Protein AF-A0A485KV55-F1 (afdb_monomer_lite)

Radius of gyration: 35.57 Å; chains: 1; bounding box: 91×61×103 Å

Sequence (139 aa):
MTKHVSFAATTTLLEFEIGHNPTTVPHVGPGVGLRGRRAFKVSVVPTEASALRRTKRALYMDPVRRVVLLRREGFSMQEITQFCLDADRVKLERRDTVLDYVIEKRQLAARAKLTTTDTSNAIMTRPPSPTGTPVLQLA

Structure (mmCIF, N/CA/C/O backbone):
data_AF-A0A485KV55-F1
#
_entry.id   AF-A0A485KV55-F1
#
loop_
_atom_site.group_PDB
_atom_site.id
_atom_site.type_symbol
_atom_site.label_atom_id
_atom_site.label_alt_id
_atom_site.label_comp_id
_atom_site.label_asym_id
_atom_site.label_entity_id
_atom_site.label_seq_id
_atom_site.pdbx_PDB_ins_code
_atom_site.Cartn_x
_atom_site.Cartn_y
_atom_site.Cartn_z
_atom_site.occupancy
_atom_site.B_iso_or_equiv
_atom_site.auth_seq_id
_atom_site.auth_comp_id
_atom_site.auth_asym_id
_atom_site.auth_atom_id
_atom_site.pdbx_PDB_model_num
ATOM 1 N N . MET A 1 1 ? 14.021 -45.769 36.792 1.00 37.91 1 MET A N 1
ATOM 2 C CA . MET A 1 1 ? 12.714 -45.105 36.602 1.00 37.91 1 MET A CA 1
ATOM 3 C C . MET A 1 1 ? 12.991 -43.732 36.006 1.00 37.91 1 MET A C 1
ATOM 5 O O . MET A 1 1 ? 13.598 -42.910 36.679 1.00 37.91 1 MET A O 1
ATOM 9 N N . THR A 1 2 ? 12.683 -43.520 34.730 1.00 35.38 2 THR A N 1
ATOM 10 C CA . THR A 1 2 ? 13.128 -42.330 33.986 1.00 35.38 2 THR A CA 1
ATOM 11 C C . THR A 1 2 ? 11.956 -41.369 33.827 1.00 35.38 2 THR A C 1
ATOM 13 O O . THR A 1 2 ? 10.953 -41.709 33.204 1.00 35.38 2 THR A O 1
ATOM 16 N N . LYS A 1 3 ? 12.056 -40.180 34.430 1.00 38.00 3 LYS A N 1
ATOM 17 C CA . LYS A 1 3 ? 11.079 -39.101 34.246 1.00 38.00 3 LYS A CA 1
ATOM 18 C C . LYS A 1 3 ? 11.447 -38.312 32.995 1.00 38.00 3 LYS A C 1
ATOM 20 O O . LYS A 1 3 ? 12.515 -37.710 32.943 1.00 38.00 3 LYS A O 1
ATOM 25 N N . HIS A 1 4 ? 10.544 -38.289 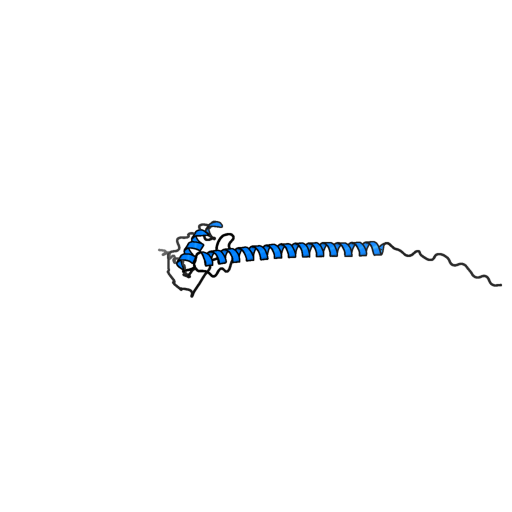32.022 1.00 35.03 4 HIS A N 1
ATOM 26 C CA . HIS A 1 4 ? 10.622 -37.368 30.896 1.00 35.03 4 HIS A CA 1
ATOM 27 C C . HIS A 1 4 ? 9.861 -36.089 31.242 1.00 35.03 4 HIS A C 1
ATOM 29 O O . HIS A 1 4 ? 8.690 -36.136 31.613 1.00 35.03 4 HIS A O 1
ATOM 35 N N . VAL A 1 5 ? 10.545 -34.951 31.136 1.00 37.34 5 VAL A N 1
ATOM 36 C CA . VAL A 1 5 ? 9.959 -33.615 31.261 1.00 37.34 5 VAL A CA 1
ATOM 37 C C . VAL A 1 5 ? 10.046 -32.963 29.888 1.00 37.34 5 VAL A C 1
ATOM 39 O O . VAL A 1 5 ? 11.140 -32.763 29.367 1.00 37.34 5 VAL A O 1
ATOM 42 N N . SER A 1 6 ? 8.898 -32.656 29.292 1.00 48.38 6 SER A N 1
ATOM 43 C CA . SER A 1 6 ? 8.809 -31.839 28.081 1.00 48.38 6 SER A CA 1
ATOM 44 C C . SER A 1 6 ? 8.361 -30.431 28.460 1.00 48.38 6 SER A C 1
ATOM 46 O O . SER A 1 6 ? 7.300 -30.264 29.063 1.00 48.38 6 SER A O 1
ATOM 48 N N . PHE A 1 7 ? 9.144 -29.419 28.096 1.00 53.00 7 PHE A N 1
ATOM 49 C CA . PHE A 1 7 ? 8.767 -28.018 28.266 1.00 53.00 7 PHE A CA 1
ATOM 50 C C . PHE A 1 7 ? 7.891 -27.583 27.083 1.00 53.00 7 PHE A C 1
ATOM 52 O O . PHE A 1 7 ? 8.281 -27.755 25.928 1.00 53.00 7 PHE A O 1
ATOM 59 N N . ALA A 1 8 ? 6.695 -27.054 27.358 1.00 58.62 8 ALA A N 1
ATOM 60 C CA . ALA A 1 8 ? 5.805 -26.526 26.327 1.00 58.62 8 ALA A CA 1
ATOM 61 C C . ALA A 1 8 ? 6.460 -25.326 25.617 1.00 58.62 8 ALA A C 1
ATOM 63 O O . ALA A 1 8 ? 7.031 -24.453 26.267 1.00 58.62 8 ALA A O 1
ATOM 64 N N . ALA A 1 9 ? 6.374 -25.278 24.285 1.00 62.47 9 ALA A N 1
ATOM 65 C CA . ALA A 1 9 ? 6.896 -24.164 23.500 1.00 62.47 9 ALA A CA 1
ATOM 66 C C . ALA A 1 9 ? 6.099 -22.882 23.796 1.00 62.47 9 ALA A C 1
ATOM 68 O O . ALA A 1 9 ? 4.884 -22.837 23.593 1.00 62.47 9 ALA A O 1
ATOM 69 N N . THR A 1 10 ? 6.787 -21.852 24.287 1.00 62.62 10 THR A N 1
ATOM 70 C CA . THR A 1 10 ? 6.223 -20.530 24.582 1.00 62.62 10 THR A CA 1
ATOM 71 C C . THR A 1 10 ? 5.999 -19.754 23.285 1.00 62.62 10 THR A C 1
ATOM 73 O O . THR A 1 10 ? 6.957 -19.443 22.580 1.00 62.62 10 THR A O 1
ATOM 76 N N . THR A 1 11 ? 4.751 -19.390 22.985 1.00 63.28 11 THR A N 1
ATOM 77 C CA . THR A 1 11 ? 4.433 -18.450 21.897 1.00 63.28 11 THR A CA 1
ATOM 78 C C . THR A 1 11 ? 4.179 -17.060 22.479 1.00 63.28 11 THR A C 1
ATOM 80 O O . THR A 1 11 ? 3.295 -16.898 23.310 1.00 63.28 11 THR A O 1
ATOM 83 N N . THR A 1 12 ? 4.924 -16.045 22.039 1.00 61.47 12 THR A N 1
ATOM 84 C CA . THR A 1 12 ? 4.666 -14.640 22.396 1.00 61.47 12 THR A CA 1
ATOM 85 C C . THR A 1 12 ? 3.698 -14.030 21.386 1.00 61.47 12 THR A C 1
ATOM 87 O O . THR A 1 12 ? 4.021 -13.948 20.201 1.00 61.47 12 THR A O 1
ATOM 90 N N . LEU A 1 13 ? 2.524 -13.584 21.841 1.00 62.97 13 LEU A N 1
ATOM 91 C CA . LEU A 1 13 ? 1.587 -12.829 21.007 1.00 62.97 13 LEU A CA 1
ATOM 92 C C . LEU A 1 13 ? 1.894 -11.327 21.079 1.00 62.97 13 LEU A C 1
ATOM 94 O O . LEU A 1 13 ? 2.285 -10.794 22.114 1.00 62.97 13 LEU A O 1
ATOM 98 N N . LEU A 1 14 ? 1.750 -10.646 19.947 1.00 65.88 14 LEU A N 1
ATOM 99 C CA . LEU A 1 14 ? 1.876 -9.197 19.835 1.00 65.88 14 LEU A CA 1
ATOM 100 C C . LEU A 1 14 ? 0.592 -8.683 19.190 1.00 65.88 14 LEU A C 1
ATOM 102 O O . LEU A 1 14 ? 0.257 -9.098 18.079 1.00 65.88 14 LEU A O 1
ATOM 106 N N . GLU A 1 15 ? -0.124 -7.806 19.889 1.00 73.31 15 GLU A N 1
ATOM 107 C CA . GLU A 1 15 ? -1.370 -7.217 19.408 1.00 73.31 15 GLU A CA 1
ATOM 108 C C . GLU A 1 15 ? -1.085 -5.813 18.853 1.00 73.31 15 GLU A C 1
ATOM 110 O O . GLU A 1 15 ? -0.386 -4.994 19.459 1.00 73.31 15 GLU A O 1
ATOM 115 N N . PHE A 1 16 ? -1.608 -5.539 17.661 1.00 78.31 16 PHE A N 1
ATOM 116 C CA . PHE A 1 16 ? -1.441 -4.262 16.976 1.00 78.31 16 PHE A CA 1
ATOM 117 C C . PHE A 1 16 ? -2.791 -3.773 16.471 1.00 78.31 16 PHE A C 1
ATOM 119 O O . PHE A 1 16 ? -3.605 -4.568 15.993 1.00 78.31 16 PHE A O 1
ATOM 126 N N . GLU A 1 17 ? -3.000 -2.462 16.527 1.00 80.81 17 GLU A N 1
ATOM 127 C CA . GLU A 1 17 ? -4.137 -1.830 15.869 1.00 80.81 17 GLU A CA 1
ATOM 128 C C . GLU A 1 17 ? -3.892 -1.788 14.356 1.00 80.81 17 GLU A C 1
ATOM 130 O O . GLU A 1 17 ? -2.767 -1.583 13.885 1.00 80.81 17 GLU A O 1
ATOM 135 N N . ILE A 1 18 ? -4.952 -2.018 13.582 1.00 84.12 18 ILE A N 1
ATOM 136 C CA . ILE A 1 18 ? -4.904 -2.027 12.119 1.00 84.12 18 ILE A CA 1
ATOM 137 C C . ILE A 1 18 ? -5.742 -0.859 11.613 1.00 84.12 18 ILE A C 1
ATOM 139 O O . ILE A 1 18 ? -6.942 -0.815 11.868 1.00 84.12 18 ILE A O 1
ATOM 143 N N . GLY A 1 19 ? -5.120 0.021 10.832 1.00 86.69 19 GLY A N 1
ATOM 144 C CA . GLY A 1 19 ? -5.752 1.220 10.286 1.00 86.69 19 GLY A CA 1
ATOM 145 C C . GLY A 1 19 ? -5.154 1.647 8.946 1.00 86.69 19 GLY A C 1
ATOM 146 O O . GLY A 1 19 ? -4.479 0.867 8.262 1.00 86.69 19 GLY A O 1
ATOM 147 N N . HIS A 1 20 ? -5.392 2.900 8.552 1.00 88.19 20 HIS A N 1
ATOM 148 C CA . HIS A 1 20 ? -4.788 3.464 7.343 1.00 88.19 20 HIS A CA 1
ATOM 149 C C . HIS A 1 20 ? -3.323 3.866 7.586 1.00 88.19 20 HIS A C 1
ATOM 151 O O . HIS A 1 20 ? -3.036 4.963 8.053 1.00 88.19 20 HIS A O 1
ATOM 157 N N . ASN A 1 21 ? -2.399 2.946 7.300 1.00 86.81 21 ASN A N 1
ATOM 158 C CA . ASN A 1 21 ? -0.952 3.191 7.264 1.00 86.81 21 ASN A CA 1
ATOM 159 C C . ASN A 1 21 ? -0.234 2.111 6.422 1.00 86.81 21 ASN A C 1
ATOM 161 O O . ASN A 1 21 ? 0.528 1.295 6.954 1.00 86.81 21 ASN A O 1
ATOM 165 N N . PRO A 1 22 ? -0.563 1.982 5.125 1.00 85.50 22 PRO A N 1
ATOM 166 C CA . PRO A 1 22 ? -0.024 0.907 4.305 1.00 85.50 22 PRO A CA 1
ATOM 167 C C . PRO A 1 22 ? 1.459 1.120 3.981 1.00 85.50 22 PRO A C 1
ATOM 169 O O . PRO A 1 22 ? 1.846 2.125 3.400 1.00 85.50 22 PRO A O 1
ATOM 172 N N . THR A 1 23 ? 2.286 0.113 4.258 1.00 83.69 23 THR A N 1
ATOM 173 C CA . THR A 1 23 ? 3.691 0.050 3.804 1.00 83.69 23 THR A CA 1
ATOM 174 C C . THR A 1 23 ? 3.844 -0.647 2.451 1.00 83.69 23 THR A C 1
ATOM 176 O O . THR A 1 23 ? 4.935 -0.729 1.892 1.00 83.69 23 THR A O 1
ATOM 179 N N . THR A 1 24 ? 2.746 -1.177 1.911 1.00 83.56 24 THR A N 1
ATOM 180 C CA . THR A 1 24 ? 2.707 -1.875 0.626 1.00 83.56 24 THR A CA 1
ATOM 181 C C . THR A 1 24 ? 1.491 -1.433 -0.173 1.00 83.56 24 THR A C 1
ATOM 183 O O . THR A 1 24 ? 0.456 -1.077 0.388 1.00 83.56 24 THR A O 1
ATOM 186 N N . VAL A 1 25 ? 1.617 -1.464 -1.499 1.00 88.44 25 VAL A N 1
ATOM 187 C CA . VAL A 1 25 ? 0.534 -1.096 -2.416 1.00 88.44 25 VAL A CA 1
ATOM 188 C C . VAL A 1 25 ? -0.258 -2.362 -2.751 1.00 88.44 25 VAL A C 1
ATOM 190 O O . VAL A 1 25 ? 0.289 -3.250 -3.413 1.00 88.44 25 VAL A O 1
ATOM 193 N N . PRO A 1 26 ? -1.515 -2.502 -2.289 1.00 89.31 26 PRO A N 1
ATOM 194 C CA . PRO A 1 26 ? -2.313 -3.687 -2.571 1.00 89.31 26 PRO A CA 1
ATOM 195 C C . PRO A 1 26 ? -2.726 -3.732 -4.044 1.00 89.31 26 PRO A C 1
ATOM 197 O O . PRO A 1 26 ? -2.933 -2.703 -4.681 1.00 89.31 26 PRO A O 1
ATOM 200 N N . HIS A 1 27 ? -2.926 -4.937 -4.583 1.00 85.94 27 HIS A N 1
ATOM 201 C CA . HIS A 1 27 ? -3.388 -5.101 -5.965 1.00 85.94 27 HIS A CA 1
ATOM 202 C C . HIS A 1 27 ? -4.798 -4.524 -6.196 1.00 85.94 27 HIS A C 1
ATOM 204 O O . HIS A 1 27 ? -5.053 -3.956 -7.252 1.00 85.94 27 HIS A O 1
ATOM 210 N N . VAL A 1 28 ? -5.702 -4.636 -5.216 1.00 88.12 28 VAL A N 1
ATOM 211 C CA . VAL A 1 28 ? -7.099 -4.161 -5.294 1.00 88.12 28 VAL A CA 1
ATOM 212 C C . VAL A 1 28 ? -7.480 -3.453 -3.998 1.00 88.12 28 VAL A C 1
ATOM 214 O O . VAL A 1 28 ? -7.105 -3.933 -2.931 1.00 88.12 28 VAL A O 1
ATOM 217 N N . GLY A 1 29 ? -8.282 -2.390 -4.067 1.00 90.12 29 GLY A N 1
ATOM 218 C CA . GLY A 1 29 ? -8.876 -1.735 -2.897 1.00 90.12 29 GLY A CA 1
ATOM 219 C C . GLY A 1 29 ? -7.872 -0.975 -2.020 1.00 90.12 29 GLY A C 1
ATOM 220 O O . GLY A 1 29 ? -6.698 -0.861 -2.377 1.00 90.12 29 GLY A O 1
ATOM 221 N N . PRO A 1 30 ? -8.310 -0.469 -0.855 1.00 94.06 30 PRO A N 1
ATOM 222 C CA . PRO A 1 30 ? -7.504 0.449 -0.063 1.00 94.06 30 PRO A CA 1
ATOM 223 C C . PRO A 1 30 ? -6.372 -0.285 0.652 1.00 94.06 30 PRO A C 1
ATOM 225 O O . PRO A 1 30 ? -6.511 -1.449 1.044 1.00 94.06 30 PRO A O 1
ATOM 228 N N . GLY A 1 31 ? -5.250 0.402 0.849 1.00 91.69 31 GLY A N 1
ATOM 229 C CA . GLY A 1 31 ? -4.159 -0.074 1.691 1.00 91.69 31 GLY A CA 1
ATOM 230 C C . GLY A 1 31 ? -4.490 0.072 3.176 1.00 91.69 31 GLY A C 1
ATOM 231 O O . GLY A 1 31 ? -5.028 1.092 3.608 1.00 91.69 31 GLY A O 1
ATOM 232 N N . VAL A 1 32 ? -4.134 -0.942 3.963 1.00 90.69 32 VAL A N 1
ATOM 233 C CA . VAL A 1 32 ? -4.172 -0.886 5.431 1.00 90.69 32 VAL A CA 1
ATOM 234 C C . VAL A 1 32 ? -2.856 -1.406 5.986 1.00 90.69 32 VAL A C 1
ATOM 236 O O . VAL A 1 32 ? -2.155 -2.176 5.325 1.00 90.69 32 VAL A O 1
ATOM 239 N N . GLY A 1 33 ? -2.534 -0.999 7.202 1.00 88.62 33 GLY A N 1
ATOM 240 C CA . GLY A 1 33 ? -1.324 -1.413 7.889 1.00 88.62 33 GLY A CA 1
ATOM 241 C C . GLY A 1 33 ? -1.451 -1.218 9.389 1.00 88.62 33 GLY A C 1
ATOM 242 O O . GLY A 1 33 ? -2.548 -1.034 9.913 1.00 88.62 33 GLY A O 1
ATOM 243 N N . LEU A 1 34 ? -0.318 -1.298 10.077 1.00 87.06 34 LEU A N 1
ATOM 244 C CA . LEU A 1 34 ? -0.277 -1.151 11.526 1.00 87.06 34 LEU A CA 1
ATOM 245 C C . LEU A 1 34 ? -0.369 0.329 11.901 1.00 87.06 34 LEU A C 1
ATOM 247 O O . LEU A 1 34 ? 0.318 1.170 11.314 1.00 87.06 34 LEU A O 1
ATOM 251 N N . ARG A 1 35 ? -1.203 0.638 12.890 1.00 81.00 35 ARG A N 1
ATOM 252 C CA . ARG A 1 35 ? -1.413 1.984 13.425 1.00 81.00 35 ARG A CA 1
ATOM 253 C C . ARG A 1 35 ? -1.217 1.966 14.944 1.00 81.00 35 ARG A C 1
ATOM 255 O O . ARG A 1 35 ? -1.310 0.919 15.575 1.00 81.00 35 ARG A O 1
ATOM 262 N N . GLY A 1 36 ? -0.913 3.127 15.518 1.00 72.62 36 GLY A N 1
ATOM 263 C CA . GLY A 1 36 ? -0.874 3.310 16.969 1.00 72.62 36 GLY A CA 1
ATOM 264 C C . GLY A 1 36 ? 0.378 2.753 17.655 1.00 72.62 36 GLY A C 1
ATOM 265 O O . GLY A 1 36 ? 1.374 2.391 17.021 1.00 72.62 36 GLY A O 1
ATOM 266 N N . ARG A 1 37 ? 0.348 2.740 18.993 1.00 67.31 37 ARG A N 1
ATOM 267 C CA . ARG A 1 37 ? 1.395 2.114 19.813 1.00 67.31 37 ARG A CA 1
ATOM 268 C C . ARG A 1 37 ? 1.153 0.609 19.882 1.00 67.31 37 ARG A C 1
ATOM 270 O O . ARG A 1 37 ? 0.022 0.164 20.019 1.00 67.31 37 ARG A O 1
ATOM 277 N N . ARG A 1 38 ? 2.237 -0.172 19.864 1.00 59.88 38 ARG A N 1
ATOM 278 C CA . ARG A 1 38 ? 2.185 -1.620 20.120 1.00 59.88 38 ARG A CA 1
ATOM 279 C C . ARG A 1 38 ? 1.481 -1.901 21.455 1.00 59.88 38 ARG A C 1
ATOM 281 O O . ARG A 1 38 ? 1.913 -1.376 22.484 1.00 59.88 38 ARG A O 1
ATOM 288 N N . ALA A 1 39 ? 0.457 -2.749 21.446 1.00 58.31 39 ALA A N 1
ATOM 289 C CA . ALA A 1 39 ? -0.105 -3.319 22.661 1.00 58.31 39 ALA A CA 1
ATOM 290 C C . ALA A 1 39 ? 0.646 -4.628 22.933 1.00 58.31 39 ALA A C 1
ATOM 292 O O . ALA A 1 39 ? 0.462 -5.649 22.270 1.00 58.31 39 ALA A O 1
ATOM 293 N N . PHE A 1 40 ? 1.595 -4.580 23.866 1.00 55.72 40 PHE A N 1
ATOM 294 C CA . PHE A 1 40 ? 2.367 -5.763 24.227 1.00 55.72 40 PHE A CA 1
ATOM 295 C C . PHE A 1 40 ? 1.536 -6.630 25.171 1.00 55.72 40 PHE A C 1
ATOM 297 O O . PHE A 1 40 ? 1.331 -6.263 26.327 1.00 55.72 40 PHE A O 1
ATOM 304 N N . LYS A 1 41 ? 1.063 -7.777 24.681 1.00 55.53 41 LYS A N 1
ATOM 305 C CA . LYS A 1 41 ? 0.320 -8.745 25.485 1.00 55.53 41 LYS A CA 1
ATOM 306 C C . LYS A 1 41 ? 0.909 -10.138 25.313 1.00 55.53 41 LYS A C 1
ATOM 308 O O . LYS A 1 41 ? 0.608 -10.847 24.361 1.00 55.53 41 LYS A O 1
ATOM 313 N N . VAL A 1 42 ? 1.743 -10.540 26.265 1.00 57.09 42 VAL A N 1
ATOM 314 C CA . VAL A 1 42 ? 2.303 -11.895 26.305 1.00 57.09 42 VAL A CA 1
ATOM 315 C C . VAL A 1 42 ? 1.240 -12.841 26.847 1.00 57.09 42 VAL A C 1
ATOM 317 O O . VAL A 1 42 ? 0.823 -12.703 27.994 1.00 57.09 42 VAL A O 1
ATOM 320 N N . SER A 1 43 ? 0.818 -13.819 26.049 1.00 55.47 43 SER A N 1
ATOM 321 C CA . SER A 1 43 ? 0.040 -14.958 26.542 1.00 55.47 43 SER A CA 1
ATOM 322 C C . SER A 1 43 ? 0.787 -16.247 26.246 1.00 55.47 43 SER A C 1
ATOM 324 O O . SER A 1 43 ? 1.131 -16.495 25.095 1.00 55.47 43 SER A O 1
ATOM 326 N N . VAL A 1 44 ? 0.996 -17.083 27.258 1.00 57.38 44 VAL A N 1
ATOM 327 C CA . VAL A 1 44 ? 1.584 -18.413 27.081 1.00 57.38 44 VAL A CA 1
ATOM 328 C C . VAL A 1 44 ? 0.465 -19.367 26.672 1.00 57.38 44 VAL A C 1
ATOM 330 O O . VAL A 1 44 ? -0.420 -19.655 27.472 1.00 57.38 44 VAL A O 1
ATOM 333 N N . VAL A 1 45 ? 0.481 -19.835 25.424 1.00 57.38 45 VAL A N 1
ATOM 334 C CA . VAL A 1 45 ? -0.477 -20.832 24.921 1.00 57.38 45 VAL A CA 1
ATOM 335 C C . VAL A 1 45 ? 0.300 -22.081 24.502 1.00 57.38 45 VAL A C 1
ATOM 337 O O . VAL A 1 45 ? 1.347 -21.932 23.863 1.00 57.38 45 VAL A O 1
ATOM 340 N N . PRO A 1 46 ? -0.165 -23.300 24.843 1.00 55.97 46 PRO A N 1
ATOM 341 C CA . PRO A 1 46 ? 0.423 -24.531 24.332 1.00 55.97 46 PRO A CA 1
ATOM 342 C C . PRO A 1 46 ? 0.440 -24.493 22.805 1.00 55.97 46 PRO A C 1
ATOM 344 O O . PRO A 1 46 ? -0.593 -24.290 22.165 1.00 55.97 46 PRO A O 1
ATOM 347 N N . THR A 1 47 ? 1.625 -24.643 22.220 1.00 54.81 47 THR A N 1
ATOM 348 C CA . THR A 1 47 ? 1.793 -24.593 20.768 1.00 54.81 47 THR A CA 1
ATOM 349 C C . THR A 1 47 ? 1.276 -25.899 20.165 1.00 54.81 47 THR A C 1
ATOM 351 O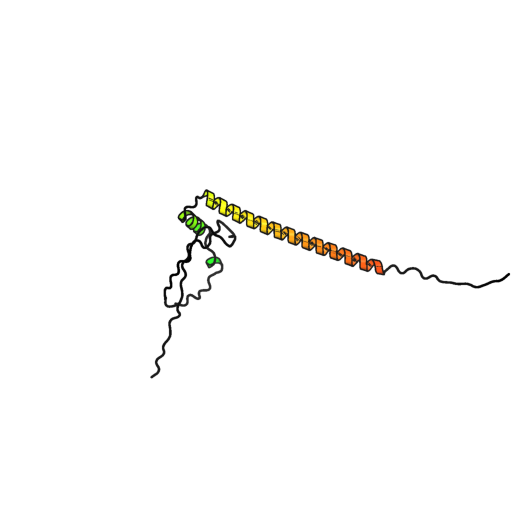 O . THR A 1 47 ? 2.045 -26.823 19.919 1.00 54.81 47 THR A O 1
ATOM 354 N N . GLU A 1 48 ? -0.031 -26.003 19.928 1.00 57.12 48 GLU A N 1
ATOM 355 C CA . GLU A 1 48 ? -0.539 -26.980 18.967 1.00 57.12 48 GLU A CA 1
ATOM 356 C C . GLU A 1 48 ? -0.023 -26.540 17.600 1.00 57.12 48 GLU A C 1
ATOM 358 O O . GLU A 1 48 ? -0.369 -25.469 17.097 1.00 57.12 48 GLU A O 1
ATOM 363 N N . ALA A 1 49 ? 0.916 -27.314 17.061 1.00 51.19 49 ALA A N 1
ATOM 364 C CA . ALA A 1 49 ? 1.668 -27.009 15.860 1.00 51.19 49 ALA A CA 1
ATOM 365 C C . ALA A 1 49 ? 0.747 -26.862 14.639 1.00 51.19 49 ALA A C 1
ATOM 367 O O . ALA A 1 49 ? 0.629 -27.757 13.808 1.00 51.19 49 ALA A O 1
ATOM 368 N N . SER A 1 50 ? 0.136 -25.691 14.461 1.00 53.19 50 SER A N 1
ATOM 369 C CA . SER A 1 50 ? -0.496 -25.317 13.202 1.00 53.19 50 SER A CA 1
ATOM 370 C C . SER A 1 50 ? 0.585 -24.830 12.238 1.00 53.19 50 SER A C 1
ATOM 372 O O . SER A 1 50 ? 0.616 -23.684 11.794 1.00 53.19 50 SER A O 1
ATOM 374 N N . ALA A 1 51 ? 1.492 -25.745 11.890 1.00 51.44 51 ALA A N 1
ATOM 375 C CA . ALA A 1 51 ? 2.379 -25.646 10.737 1.00 51.44 51 ALA A CA 1
ATOM 376 C C . ALA A 1 51 ? 1.608 -25.920 9.429 1.00 51.44 51 ALA A C 1
ATOM 378 O O . ALA A 1 51 ? 2.159 -26.438 8.458 1.00 51.44 51 ALA A O 1
ATOM 379 N N . LEU A 1 52 ? 0.314 -25.586 9.383 1.00 56.91 52 LEU A N 1
ATOM 380 C CA . LEU A 1 52 ? -0.435 -25.574 8.140 1.00 56.91 52 LEU A CA 1
ATOM 381 C C . LEU A 1 52 ? 0.194 -24.495 7.266 1.00 56.91 52 LEU A C 1
ATOM 383 O O . LEU A 1 52 ? 0.066 -23.302 7.547 1.00 56.91 52 LEU A O 1
ATOM 387 N N . ARG A 1 53 ? 0.911 -24.931 6.221 1.00 55.00 53 ARG A N 1
ATOM 388 C CA . ARG A 1 53 ? 1.399 -24.080 5.132 1.00 55.00 53 ARG A CA 1
ATOM 389 C C . ARG A 1 53 ? 0.2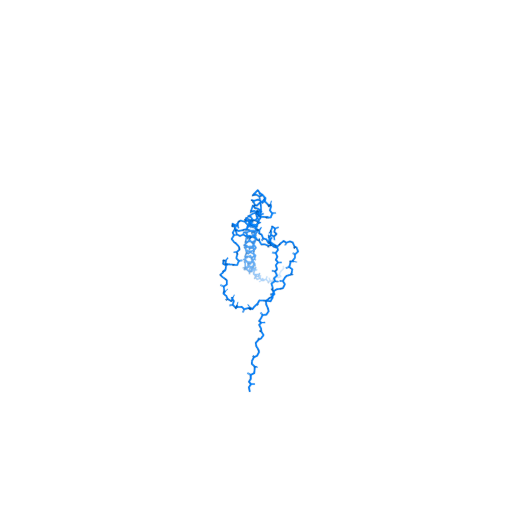48 -23.180 4.695 1.00 55.00 53 ARG A C 1
ATOM 391 O O . ARG A 1 53 ? -0.644 -23.605 3.962 1.00 55.00 53 ARG A O 1
ATOM 398 N N . ARG A 1 54 ? 0.256 -21.933 5.169 1.00 62.34 54 ARG A N 1
ATOM 399 C CA . ARG A 1 54 ? -0.736 -20.942 4.769 1.00 62.34 54 ARG A CA 1
ATOM 400 C C . ARG A 1 54 ? -0.575 -20.754 3.272 1.00 62.34 54 ARG A C 1
ATOM 402 O O . ARG A 1 54 ? 0.517 -20.465 2.784 1.00 62.34 54 ARG A O 1
ATOM 409 N N . THR A 1 55 ? -1.654 -20.976 2.532 1.00 67.25 55 THR A N 1
ATOM 410 C CA . THR A 1 55 ? -1.650 -20.734 1.092 1.00 67.25 55 THR A CA 1
ATOM 411 C C . THR A 1 55 ? -1.303 -19.267 0.843 1.00 67.25 55 THR A C 1
ATOM 413 O O . THR A 1 55 ? -1.614 -18.401 1.661 1.00 67.25 55 THR A O 1
ATOM 416 N N . LYS A 1 56 ? -0.673 -18.954 -0.296 1.00 67.06 56 LYS A N 1
ATOM 417 C CA . LYS A 1 56 ? -0.268 -17.577 -0.635 1.00 67.06 56 LYS A CA 1
ATOM 418 C C . LYS A 1 56 ? -1.425 -16.574 -0.489 1.00 67.06 56 LYS A C 1
ATOM 420 O O . LYS A 1 56 ? -1.198 -15.440 -0.099 1.00 67.06 56 LYS A O 1
ATOM 425 N N . ARG A 1 57 ? -2.667 -17.011 -0.738 1.00 64.81 57 ARG A N 1
ATOM 426 C CA . ARG A 1 57 ? -3.894 -16.226 -0.523 1.00 64.81 57 ARG A CA 1
ATOM 427 C C . ARG A 1 57 ? -4.193 -15.926 0.946 1.00 64.81 57 ARG A C 1
ATOM 429 O O . ARG A 1 57 ? -4.594 -14.810 1.236 1.00 64.81 57 ARG A O 1
ATOM 436 N N . ALA A 1 58 ? -3.962 -16.867 1.859 1.00 64.81 58 ALA A N 1
ATOM 437 C CA . ALA A 1 58 ? -4.181 -16.670 3.294 1.00 64.81 58 ALA A CA 1
ATOM 438 C C . ALA A 1 58 ? -3.203 -15.658 3.927 1.00 64.81 58 ALA A C 1
ATOM 440 O O . ALA A 1 58 ? -3.435 -15.207 5.045 1.00 64.81 58 ALA A O 1
ATOM 441 N N . LEU A 1 59 ? -2.124 -15.293 3.222 1.00 69.31 59 LEU A N 1
ATOM 442 C CA . LEU A 1 59 ? -1.200 -14.231 3.634 1.00 69.31 59 LEU A CA 1
ATOM 443 C C . LEU A 1 59 ? -1.738 -12.823 3.341 1.00 69.31 59 LEU A C 1
ATOM 445 O O . LEU A 1 59 ? -1.238 -11.856 3.911 1.00 69.31 59 LEU A O 1
ATOM 449 N N . TYR A 1 60 ? -2.742 -12.692 2.468 1.00 79.31 60 TYR A N 1
ATOM 450 C CA . TYR A 1 60 ? -3.322 -11.404 2.105 1.00 79.31 60 TYR A CA 1
ATOM 451 C C . TYR A 1 60 ? -4.705 -11.243 2.717 1.00 79.31 60 TYR A C 1
ATOM 453 O O . TYR A 1 60 ? -5.542 -12.142 2.692 1.00 79.31 60 TYR A O 1
ATOM 461 N N . MET A 1 61 ? -4.965 -10.050 3.236 1.00 86.00 61 MET A N 1
ATOM 462 C CA . MET A 1 61 ? -6.300 -9.689 3.680 1.00 86.00 61 MET A CA 1
ATOM 463 C C . MET A 1 61 ? -7.227 -9.487 2.476 1.00 86.00 61 MET A C 1
ATOM 465 O O . MET A 1 61 ? -6.800 -9.031 1.414 1.00 86.00 61 MET A O 1
ATOM 469 N N . ASP A 1 62 ? -8.506 -9.798 2.650 1.00 89.44 62 ASP A N 1
ATOM 470 C CA . ASP A 1 62 ? -9.527 -9.552 1.637 1.00 89.44 62 ASP A CA 1
ATOM 471 C C . ASP A 1 62 ? -9.791 -8.035 1.451 1.00 89.44 62 ASP A C 1
ATOM 473 O O . ASP A 1 62 ? -9.788 -7.299 2.446 1.00 89.44 62 ASP A O 1
ATOM 477 N N . PRO A 1 63 ? -9.996 -7.524 0.217 1.00 91.75 63 PRO A N 1
ATOM 478 C CA . PRO A 1 63 ? -10.266 -6.104 -0.020 1.00 91.75 63 PRO A CA 1
ATOM 479 C C . PRO A 1 63 ? -11.498 -5.564 0.710 1.00 91.75 63 PRO A C 1
ATOM 481 O O . PRO A 1 63 ? -11.429 -4.470 1.270 1.00 91.75 63 PRO A O 1
ATOM 484 N N . VAL A 1 64 ? -12.595 -6.325 0.770 1.00 93.75 64 VAL A N 1
ATOM 485 C CA . VAL A 1 64 ? -13.822 -5.899 1.464 1.00 93.75 64 VAL A CA 1
ATOM 486 C C . VAL A 1 64 ? -13.550 -5.786 2.957 1.00 93.75 64 VAL A C 1
ATOM 488 O O . VAL A 1 64 ? -13.935 -4.807 3.597 1.00 93.75 64 VAL A O 1
ATOM 491 N N . ARG A 1 65 ? -12.791 -6.737 3.512 1.00 92.75 65 ARG A N 1
ATOM 492 C CA . ARG A 1 65 ? -12.376 -6.689 4.919 1.00 92.75 65 ARG A CA 1
ATOM 493 C C . ARG A 1 65 ? -11.566 -5.431 5.245 1.00 92.75 65 ARG A C 1
ATOM 495 O O . ARG A 1 65 ? -11.761 -4.861 6.316 1.00 92.75 65 ARG A O 1
ATOM 502 N N . ARG A 1 66 ? -10.708 -4.963 4.332 1.00 93.44 66 ARG A N 1
ATOM 503 C CA . ARG A 1 66 ? -9.970 -3.698 4.505 1.00 93.44 66 ARG A CA 1
ATOM 504 C C . ARG A 1 66 ? -10.891 -2.482 4.529 1.00 93.44 66 ARG A C 1
ATOM 506 O O . ARG A 1 66 ? -10.727 -1.632 5.396 1.00 93.44 66 ARG A O 1
ATOM 513 N N . VAL A 1 67 ? -11.881 -2.423 3.635 1.00 95.12 67 VAL A N 1
ATOM 514 C CA . VAL A 1 67 ? -12.886 -1.344 3.625 1.00 95.12 67 VAL A CA 1
ATOM 515 C C . VAL A 1 67 ? -13.652 -1.313 4.947 1.00 95.12 67 VAL A C 1
ATOM 517 O O . VAL A 1 67 ? -13.778 -0.255 5.556 1.00 95.12 67 VAL A O 1
ATOM 520 N N . VAL A 1 68 ? -14.106 -2.470 5.438 1.00 94.94 68 VAL A N 1
ATOM 521 C CA . VAL A 1 68 ? -14.830 -2.566 6.717 1.00 94.94 68 VAL A CA 1
ATOM 522 C C . VAL A 1 68 ? -13.975 -2.080 7.891 1.00 94.94 68 VAL A C 1
ATOM 524 O O . VAL A 1 68 ? -14.489 -1.367 8.750 1.00 94.94 68 VAL A O 1
ATOM 527 N N . LEU A 1 69 ? -12.684 -2.427 7.935 1.00 92.38 69 LEU A N 1
ATOM 528 C CA . LEU A 1 69 ? -11.771 -1.941 8.978 1.00 92.38 69 LEU A CA 1
ATOM 529 C C . LEU A 1 69 ? -11.649 -0.415 8.957 1.00 92.38 69 LEU A C 1
ATOM 531 O O . LEU A 1 69 ? -11.810 0.223 9.990 1.00 92.38 69 LEU A O 1
ATOM 535 N N . LEU A 1 70 ? -11.453 0.174 7.777 1.00 93.62 70 LEU A N 1
ATOM 536 C CA . LEU A 1 70 ? -11.345 1.626 7.635 1.00 93.62 70 LEU A CA 1
ATOM 537 C C . LEU A 1 70 ? -12.649 2.344 8.000 1.00 93.62 70 LEU A C 1
ATOM 539 O O . LEU A 1 70 ? -12.623 3.376 8.663 1.00 93.62 70 LEU A O 1
ATOM 543 N N . ARG A 1 71 ? -13.805 1.768 7.652 1.00 95.69 71 ARG A N 1
ATOM 544 C CA . ARG A 1 71 ? -15.107 2.300 8.079 1.00 95.69 71 ARG A CA 1
ATOM 545 C C . ARG A 1 71 ? -15.268 2.282 9.596 1.00 95.69 71 ARG A C 1
ATOM 547 O O . ARG A 1 71 ? -15.817 3.228 10.149 1.00 95.69 71 ARG A O 1
ATOM 554 N N . ARG A 1 72 ? -14.782 1.234 10.269 1.00 91.94 72 ARG A N 1
ATOM 555 C CA . ARG A 1 72 ? -14.798 1.138 11.739 1.00 91.94 72 ARG A CA 1
ATOM 556 C C . ARG A 1 72 ? -13.866 2.145 12.408 1.00 91.94 72 ARG A C 1
ATOM 558 O O . ARG A 1 72 ? -14.182 2.598 13.497 1.00 91.94 72 ARG A O 1
ATOM 565 N N . GLU A 1 73 ? -12.772 2.521 11.751 1.00 89.19 73 GLU A N 1
ATOM 566 C CA . GLU A 1 73 ? -11.892 3.606 12.209 1.00 89.19 73 GLU A CA 1
ATOM 567 C C . GLU A 1 73 ? -12.472 5.012 11.978 1.00 89.19 73 GLU A C 1
ATOM 569 O O . GLU A 1 73 ? -11.860 5.998 12.381 1.00 89.19 73 GLU A O 1
ATOM 574 N N . GLY A 1 74 ? -13.645 5.125 11.348 1.00 93.56 74 GLY A N 1
ATOM 575 C CA . GLY A 1 74 ? -14.329 6.400 11.137 1.00 93.56 74 GLY A CA 1
ATOM 576 C C . GLY A 1 74 ? -14.058 7.058 9.786 1.00 93.56 74 GLY A C 1
ATOM 577 O O . GLY A 1 74 ? -14.619 8.118 9.523 1.00 93.56 74 GLY A O 1
ATOM 578 N N . PHE A 1 75 ? -13.280 6.431 8.896 1.00 95.50 75 PHE A N 1
ATOM 579 C CA . PHE A 1 75 ? -13.086 6.964 7.547 1.00 95.50 75 PHE A CA 1
ATOM 580 C C . PHE A 1 75 ? -14.395 6.929 6.749 1.00 95.50 75 PHE A C 1
ATOM 582 O O . PHE A 1 75 ? -15.137 5.936 6.727 1.00 95.50 75 PHE A O 1
ATOM 589 N N . SER A 1 76 ? -14.685 8.021 6.054 1.00 97.50 76 SER A N 1
ATOM 590 C CA . SER A 1 76 ? -15.770 8.120 5.084 1.00 97.50 76 SER A CA 1
ATOM 591 C C . SER A 1 76 ? -15.498 7.242 3.857 1.00 97.50 76 SER A C 1
ATOM 593 O O . SER A 1 76 ? -14.358 6.910 3.529 1.00 97.50 76 SER A O 1
ATOM 595 N N . MET A 1 77 ? -16.552 6.865 3.128 1.00 96.88 77 MET A N 1
ATOM 596 C CA . MET A 1 77 ? -16.373 6.154 1.854 1.00 96.88 77 MET A CA 1
ATOM 597 C C . MET A 1 77 ? -15.618 6.997 0.818 1.00 96.88 77 MET A C 1
ATOM 599 O O . MET A 1 77 ? -14.926 6.436 -0.029 1.00 96.88 77 MET A O 1
ATOM 603 N N . GLN A 1 78 ? -15.716 8.326 0.901 1.00 97.94 78 GLN A N 1
ATOM 604 C CA . GLN A 1 78 ? -14.989 9.239 0.025 1.00 97.94 78 GLN A CA 1
ATOM 605 C C . GLN A 1 78 ? -13.479 9.178 0.289 1.00 97.94 78 GLN A C 1
ATOM 607 O O . GLN A 1 78 ? -12.711 8.987 -0.649 1.00 97.94 78 GLN A O 1
ATOM 612 N N . GLU A 1 79 ? -13.051 9.229 1.553 1.00 96.94 79 GLU A N 1
ATOM 613 C CA . GLU A 1 79 ? -11.634 9.070 1.925 1.00 96.94 79 GLU A CA 1
ATOM 614 C C . GLU A 1 79 ? -11.096 7.692 1.532 1.00 96.94 79 GLU A C 1
ATOM 616 O O . GLU A 1 79 ? -10.021 7.583 0.950 1.00 96.94 79 GLU A O 1
ATOM 621 N N . ILE A 1 80 ? -11.872 6.629 1.766 1.00 96.56 80 ILE A N 1
ATOM 622 C CA . ILE A 1 80 ? -11.477 5.270 1.368 1.00 96.56 80 ILE A CA 1
ATOM 623 C C . ILE A 1 80 ? -11.312 5.166 -0.153 1.00 96.56 80 ILE A C 1
ATOM 625 O O . ILE A 1 80 ? -10.406 4.479 -0.631 1.00 96.56 80 ILE A O 1
ATOM 629 N N . THR A 1 81 ? -12.166 5.850 -0.915 1.00 97.00 81 THR A N 1
ATOM 630 C CA . THR A 1 81 ? -12.046 5.927 -2.376 1.00 97.00 81 THR A CA 1
ATOM 631 C C . THR A 1 81 ? -10.758 6.642 -2.764 1.00 97.00 81 THR A C 1
ATOM 633 O O . THR A 1 81 ? -10.016 6.125 -3.597 1.00 97.00 81 THR A O 1
ATOM 636 N N . GLN A 1 82 ? -10.434 7.759 -2.107 1.00 96.94 82 GLN A N 1
ATOM 637 C CA . GLN A 1 82 ? -9.178 8.470 -2.336 1.00 96.94 82 GLN A CA 1
ATOM 638 C C . GLN A 1 82 ? -7.962 7.572 -2.072 1.00 96.94 82 GLN A C 1
ATOM 640 O O . GLN A 1 82 ? -7.077 7.484 -2.916 1.00 96.94 82 GLN A O 1
ATOM 645 N N . PHE A 1 83 ? -7.967 6.793 -0.985 1.00 95.50 83 PHE A N 1
ATOM 646 C CA . PHE A 1 83 ? -6.891 5.836 -0.699 1.00 95.50 83 PHE A CA 1
ATOM 647 C C . PHE A 1 83 ? -6.715 4.779 -1.798 1.00 95.50 83 PHE A C 1
ATOM 649 O O . PHE A 1 83 ? -5.602 4.301 -2.028 1.00 95.50 83 PHE A O 1
ATOM 656 N N . CYS A 1 84 ? -7.802 4.374 -2.463 1.00 95.38 84 CYS A N 1
ATOM 657 C CA . CYS A 1 84 ? -7.728 3.455 -3.600 1.00 95.38 84 CYS A CA 1
ATOM 658 C C . CYS A 1 84 ? -7.100 4.136 -4.820 1.00 95.38 84 CYS A C 1
ATOM 660 O O . CYS A 1 84 ? -6.213 3.557 -5.445 1.00 95.38 84 CYS A O 1
ATOM 662 N N . LEU A 1 85 ? -7.526 5.366 -5.123 1.00 95.88 85 LEU A N 1
ATOM 663 C CA . LEU A 1 85 ? -6.991 6.153 -6.235 1.00 95.88 85 LEU A CA 1
ATOM 664 C C . LEU A 1 85 ? -5.494 6.420 -6.066 1.00 95.88 85 LEU A C 1
ATOM 666 O O . LEU A 1 85 ? -4.729 6.244 -7.012 1.00 95.88 85 LEU A O 1
ATOM 670 N N . ASP A 1 86 ? -5.060 6.760 -4.854 1.00 94.38 86 ASP A N 1
ATOM 671 C CA . ASP A 1 86 ? -3.646 6.977 -4.545 1.00 94.38 86 ASP A CA 1
ATOM 672 C C . ASP A 1 86 ? -2.834 5.688 -4.750 1.00 94.38 86 ASP A C 1
ATOM 674 O O . ASP A 1 86 ? -1.755 5.705 -5.347 1.00 94.38 86 ASP A O 1
ATOM 678 N N . ALA A 1 87 ? -3.371 4.539 -4.325 1.00 93.12 87 ALA A N 1
ATOM 679 C CA . ALA A 1 87 ? -2.732 3.245 -4.548 1.00 93.12 87 ALA A CA 1
ATOM 680 C C . ALA A 1 87 ? -2.608 2.907 -6.044 1.00 93.12 87 ALA A C 1
ATOM 682 O O . ALA A 1 87 ? -1.576 2.381 -6.469 1.00 93.12 87 ALA A O 1
ATOM 683 N N . ASP A 1 88 ? -3.628 3.207 -6.848 1.00 94.75 88 ASP A N 1
ATOM 684 C CA . ASP A 1 88 ? -3.608 2.974 -8.294 1.00 94.75 88 ASP A CA 1
ATOM 685 C C . ASP A 1 88 ? -2.654 3.922 -9.020 1.00 94.75 88 ASP A C 1
ATOM 687 O O . ASP A 1 88 ? -1.905 3.486 -9.899 1.00 94.75 88 ASP A O 1
ATOM 691 N N . ARG A 1 89 ? -2.585 5.182 -8.589 1.00 95.31 89 ARG A N 1
ATOM 692 C CA . ARG A 1 89 ? -1.599 6.144 -9.082 1.00 95.31 89 ARG A CA 1
ATOM 693 C C . ARG A 1 89 ? -0.173 5.642 -8.863 1.00 95.31 89 ARG A C 1
ATOM 695 O O . ARG A 1 89 ? 0.610 5.622 -9.807 1.00 95.31 89 ARG A O 1
ATOM 702 N N . VAL A 1 90 ? 0.153 5.141 -7.669 1.00 94.44 90 VAL A N 1
ATOM 703 C CA . VAL A 1 90 ? 1.489 4.575 -7.401 1.00 94.44 90 VAL A CA 1
ATOM 704 C C . VAL A 1 90 ? 1.780 3.356 -8.287 1.00 94.44 90 VAL A C 1
ATOM 706 O O . VAL A 1 90 ? 2.922 3.150 -8.699 1.00 94.44 90 VAL A O 1
ATOM 709 N N . LYS A 1 91 ? 0.779 2.524 -8.614 1.00 94.00 91 LYS A N 1
ATOM 710 C CA . LYS A 1 91 ? 0.976 1.409 -9.564 1.00 94.00 91 LYS A CA 1
ATOM 711 C C . LYS A 1 91 ? 1.302 1.917 -10.962 1.00 94.00 91 LYS A C 1
ATOM 713 O O . LYS A 1 91 ? 2.170 1.335 -11.612 1.00 94.00 91 LYS A O 1
ATOM 718 N N . LEU A 1 92 ? 0.611 2.965 -11.405 1.00 95.38 92 LEU A N 1
ATOM 719 C CA . LEU A 1 92 ? 0.841 3.578 -12.706 1.00 95.38 92 LEU A CA 1
ATOM 720 C C . LEU A 1 92 ? 2.254 4.161 -12.782 1.00 95.38 92 LEU A C 1
ATOM 722 O O . LEU A 1 92 ? 3.025 3.743 -13.638 1.00 95.38 92 LEU A O 1
ATOM 726 N N . GLU A 1 93 ? 2.638 4.987 -11.806 1.00 95.56 93 GLU A N 1
ATOM 727 C CA . GLU A 1 93 ? 3.978 5.585 -11.722 1.00 95.56 93 GLU A CA 1
ATOM 728 C C . GLU A 1 93 ? 5.083 4.513 -11.725 1.00 95.56 93 GLU A C 1
ATOM 730 O O . GLU A 1 93 ? 6.081 4.633 -12.437 1.00 95.56 93 GLU A O 1
ATOM 735 N N . ARG A 1 94 ? 4.893 3.407 -10.988 1.00 95.19 94 ARG A N 1
ATOM 736 C CA . ARG A 1 94 ? 5.837 2.275 -10.997 1.00 95.19 94 ARG A CA 1
ATOM 737 C C . ARG A 1 94 ? 5.932 1.606 -12.362 1.00 95.19 94 ARG A C 1
ATOM 739 O O . ARG A 1 94 ? 7.027 1.231 -12.772 1.00 95.19 94 ARG A O 1
ATOM 746 N N . ARG A 1 95 ? 4.801 1.410 -13.043 1.00 95.19 95 ARG A N 1
ATOM 747 C CA . ARG A 1 95 ? 4.775 0.795 -14.373 1.00 95.19 95 ARG A CA 1
ATOM 748 C C . ARG A 1 95 ? 5.499 1.677 -15.383 1.00 95.19 95 ARG A C 1
ATOM 750 O O . ARG A 1 95 ? 6.314 1.162 -16.141 1.00 95.19 95 ARG A O 1
ATOM 757 N N . ASP A 1 96 ? 5.229 2.972 -15.352 1.00 96.94 96 ASP A N 1
ATOM 758 C CA . ASP A 1 96 ? 5.812 3.934 -16.281 1.00 96.94 96 ASP A CA 1
ATOM 759 C C . ASP A 1 96 ? 7.329 4.042 -16.049 1.00 96.94 96 ASP A C 1
ATOM 761 O O . ASP A 1 96 ? 8.101 3.868 -16.986 1.00 96.94 96 ASP A O 1
ATOM 765 N N . THR A 1 97 ? 7.770 4.099 -14.786 1.00 97.06 97 THR A N 1
ATOM 766 C CA . THR A 1 97 ? 9.202 4.039 -14.423 1.00 97.06 97 THR A CA 1
ATOM 767 C C . THR A 1 97 ? 9.899 2.790 -14.980 1.00 97.06 97 THR A C 1
ATOM 769 O O . THR A 1 97 ? 11.030 2.851 -15.464 1.00 97.06 97 THR A O 1
ATOM 772 N N . VAL A 1 98 ? 9.243 1.624 -14.919 1.00 96.62 98 VAL A N 1
ATOM 773 C CA . VAL A 1 98 ? 9.797 0.376 -15.472 1.00 96.62 98 VAL A CA 1
ATOM 774 C C . VAL A 1 98 ? 9.903 0.446 -16.995 1.00 96.62 98 VAL A C 1
ATOM 776 O O . VAL A 1 98 ? 10.886 -0.042 -17.556 1.00 96.62 98 VAL A O 1
ATOM 779 N N . LEU A 1 99 ? 8.916 1.037 -17.672 1.00 96.31 99 LEU A N 1
ATOM 780 C CA . LEU A 1 99 ? 8.946 1.214 -19.123 1.00 96.31 99 LEU A CA 1
ATOM 781 C C . LEU A 1 99 ? 10.084 2.146 -19.543 1.00 96.31 99 LEU A C 1
ATOM 783 O O . LEU A 1 99 ? 10.863 1.770 -20.421 1.00 96.31 99 LEU A O 1
ATOM 787 N N . ASP A 1 100 ? 10.230 3.285 -18.871 1.00 96.62 100 ASP A N 1
ATOM 788 C CA . ASP A 1 100 ? 11.297 4.254 -19.131 1.00 96.62 100 ASP A CA 1
ATOM 789 C C . ASP A 1 100 ? 12.676 3.610 -18.970 1.00 96.62 100 ASP A C 1
ATOM 791 O O . ASP A 1 100 ? 13.507 3.672 -19.879 1.00 96.62 100 ASP A O 1
ATOM 795 N N . TYR A 1 101 ? 12.881 2.869 -17.876 1.00 97.38 101 TYR A N 1
ATOM 796 C CA . TYR A 1 101 ? 14.119 2.127 -17.638 1.00 97.38 101 TYR A CA 1
ATOM 797 C C . TYR A 1 101 ? 14.426 1.110 -18.752 1.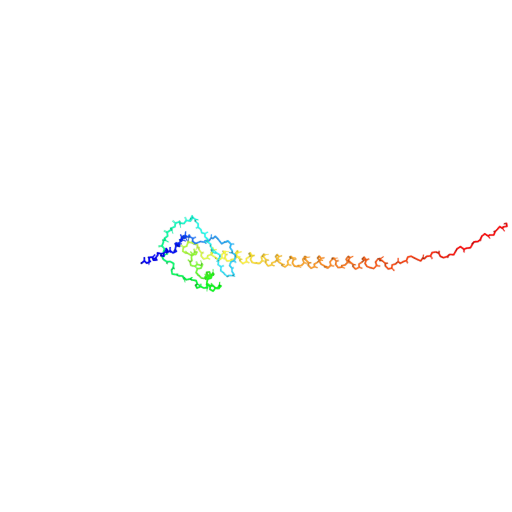00 97.38 101 TYR A C 1
ATOM 799 O O . TYR A 1 101 ? 15.569 0.969 -19.198 1.00 97.38 101 TYR A O 1
ATOM 807 N N . VAL A 1 102 ? 13.415 0.377 -19.230 1.00 97.19 102 VAL A N 1
ATOM 808 C CA . VAL A 1 102 ? 13.593 -0.604 -20.314 1.00 97.19 102 VAL A CA 1
ATOM 809 C C . VAL A 1 102 ? 13.941 0.086 -21.634 1.00 97.19 102 VAL A C 1
ATOM 811 O O . VAL A 1 102 ? 14.792 -0.418 -22.374 1.00 97.19 102 VAL A O 1
ATOM 814 N N . ILE A 1 103 ? 13.304 1.218 -21.938 1.00 96.50 103 ILE A N 1
ATOM 815 C CA . ILE A 1 103 ? 13.583 2.014 -23.138 1.00 96.50 103 ILE A CA 1
ATOM 816 C C . ILE A 1 103 ? 15.016 2.542 -23.090 1.00 96.50 103 ILE A C 1
ATOM 818 O O . ILE A 1 103 ? 15.775 2.319 -24.036 1.00 96.50 103 ILE A O 1
ATOM 822 N N . GLU A 1 104 ? 15.412 3.160 -21.979 1.00 96.50 104 GLU A N 1
ATOM 823 C CA . GLU A 1 104 ? 16.759 3.694 -21.778 1.00 96.50 104 GLU A CA 1
ATOM 824 C C . GLU A 1 104 ? 17.816 2.596 -21.953 1.00 96.50 104 GLU A C 1
ATOM 826 O O . GLU A 1 104 ? 18.755 2.730 -22.743 1.00 96.50 104 GLU A O 1
ATOM 831 N N . LYS A 1 105 ? 17.616 1.440 -21.310 1.00 96.38 105 LYS A N 1
ATOM 832 C CA . LYS A 1 105 ? 18.533 0.299 -21.418 1.00 96.38 105 LYS A CA 1
ATOM 833 C C . LYS A 1 105 ? 18.660 -0.218 -22.853 1.00 96.38 105 LYS A C 1
ATOM 835 O O . LYS A 1 105 ? 19.756 -0.588 -23.279 1.00 96.38 105 LYS A O 1
ATOM 840 N N . ARG A 1 106 ? 17.565 -0.240 -23.623 1.00 94.88 106 ARG A N 1
ATOM 841 C CA . ARG A 1 106 ? 17.589 -0.623 -25.047 1.00 94.88 106 ARG A CA 1
ATOM 842 C C . ARG A 1 106 ? 18.344 0.395 -25.897 1.00 94.88 106 ARG A C 1
ATOM 844 O O . ARG A 1 106 ? 19.126 -0.013 -26.754 1.00 94.88 106 ARG A O 1
ATOM 851 N N . GLN A 1 107 ? 18.148 1.689 -25.656 1.00 94.81 107 GLN A N 1
ATOM 852 C CA . GLN A 1 107 ? 18.859 2.750 -26.372 1.00 94.81 107 GLN A CA 1
ATOM 853 C C . GLN A 1 107 ? 20.364 2.704 -26.094 1.00 94.81 107 GLN A C 1
ATOM 855 O O . GLN A 1 107 ? 21.159 2.785 -27.029 1.00 94.81 107 GLN A O 1
ATOM 860 N N . LEU A 1 108 ? 20.764 2.501 -24.836 1.00 93.75 108 LEU A N 1
ATOM 861 C CA . LEU A 1 108 ? 22.168 2.324 -24.460 1.00 93.75 108 LEU A CA 1
ATOM 862 C C . LEU A 1 108 ? 22.792 1.113 -25.162 1.00 93.75 108 LEU A C 1
ATOM 864 O O . LEU A 1 108 ? 23.875 1.225 -25.734 1.00 93.75 108 LEU A O 1
ATOM 868 N N . ALA A 1 109 ? 22.089 -0.022 -25.196 1.00 93.06 109 ALA A N 1
ATOM 869 C CA . ALA A 1 109 ? 22.559 -1.211 -25.903 1.00 93.06 109 ALA A CA 1
ATOM 870 C C . ALA A 1 109 ? 22.679 -0.989 -27.422 1.00 93.06 109 ALA A C 1
ATOM 872 O O . ALA A 1 109 ? 23.624 -1.477 -28.038 1.00 93.06 109 ALA A O 1
ATOM 873 N N . ALA A 1 110 ? 21.751 -0.249 -28.037 1.00 92.50 110 ALA A N 1
ATOM 874 C CA . ALA A 1 110 ? 21.826 0.102 -29.456 1.00 92.50 110 ALA A CA 1
ATOM 875 C C . ALA A 1 110 ? 23.020 1.025 -29.753 1.00 92.50 110 ALA A C 1
ATOM 877 O O . ALA A 1 110 ? 23.771 0.771 -30.693 1.00 92.50 110 ALA A O 1
ATOM 878 N N . ARG A 1 111 ? 23.250 2.044 -28.913 1.00 90.00 111 ARG A N 1
ATOM 879 C CA . ARG A 1 111 ? 24.408 2.946 -29.024 1.00 90.00 111 ARG A CA 1
ATOM 880 C C . ARG A 1 111 ? 25.735 2.198 -28.883 1.00 90.00 111 ARG A C 1
ATOM 882 O O . ARG A 1 111 ? 26.629 2.408 -29.693 1.00 90.00 111 ARG A O 1
ATOM 889 N N . ALA A 1 112 ? 25.841 1.283 -27.918 1.00 88.06 112 ALA A N 1
ATOM 890 C CA . ALA A 1 112 ? 27.046 0.476 -27.714 1.00 88.06 112 ALA A CA 1
ATOM 891 C C . ALA A 1 112 ? 27.367 -0.454 -28.900 1.00 88.06 112 ALA A C 1
ATOM 893 O O . ALA A 1 112 ? 28.535 -0.735 -29.159 1.00 88.06 112 ALA A O 1
ATOM 894 N N . LYS A 1 113 ? 26.347 -0.924 -29.635 1.00 85.69 113 LYS A N 1
ATOM 895 C CA . LYS A 1 113 ? 26.533 -1.724 -30.859 1.00 85.69 113 LYS A CA 1
ATOM 896 C C . LYS A 1 113 ? 27.039 -0.884 -32.035 1.00 85.69 113 LYS A C 1
ATOM 898 O O . LYS A 1 113 ? 27.867 -1.354 -32.809 1.00 85.69 113 LYS A O 1
ATOM 903 N N . LEU A 1 114 ? 26.571 0.357 -32.174 1.00 77.25 114 LEU A N 1
ATOM 904 C CA . LEU A 1 114 ? 27.025 1.252 -33.245 1.00 77.25 114 LEU A CA 1
ATOM 905 C C . LEU A 1 114 ? 28.520 1.584 -33.103 1.00 77.25 114 LEU A C 1
ATOM 907 O O . LEU A 1 114 ? 29.269 1.455 -34.066 1.00 77.25 114 LEU A O 1
ATOM 911 N N . THR A 1 115 ? 28.987 1.885 -31.888 1.00 71.69 115 THR A N 1
ATOM 912 C CA . THR A 1 115 ? 30.402 2.225 -31.638 1.00 71.69 115 THR A CA 1
ATOM 913 C C . THR A 1 115 ? 31.372 1.056 -31.866 1.00 71.69 115 THR A C 1
ATOM 915 O O . THR A 1 115 ? 32.511 1.263 -32.287 1.00 71.69 115 THR A O 1
ATOM 918 N N . THR A 1 116 ? 30.940 -0.190 -31.642 1.00 61.66 116 THR A N 1
ATOM 919 C CA . THR A 1 116 ? 31.756 -1.386 -31.941 1.00 61.66 116 THR A CA 1
ATOM 920 C C . THR A 1 116 ? 31.866 -1.671 -33.441 1.00 61.66 116 THR A C 1
ATOM 922 O O . THR A 1 116 ? 32.897 -2.169 -33.901 1.00 61.66 116 THR A O 1
ATOM 925 N N . THR A 1 117 ? 30.834 -1.331 -34.215 1.00 58.09 117 THR A N 1
ATOM 926 C CA . THR A 1 117 ? 30.811 -1.573 -35.667 1.00 58.09 117 THR A CA 1
ATOM 927 C C . THR A 1 117 ? 31.699 -0.569 -36.416 1.00 58.09 117 THR A C 1
ATOM 929 O O . THR A 1 117 ? 32.458 -0.968 -37.299 1.00 58.09 117 THR A O 1
ATOM 932 N N . ASP A 1 118 ? 31.714 0.702 -35.997 1.00 51.62 118 ASP A N 1
ATOM 933 C CA . ASP A 1 118 ? 32.586 1.734 -36.588 1.00 51.62 118 ASP A CA 1
ATOM 934 C C . ASP A 1 118 ? 34.082 1.485 -36.333 1.00 51.62 118 ASP A C 1
ATOM 936 O O . ASP A 1 118 ? 34.915 1.711 -37.211 1.00 51.62 118 ASP A O 1
ATOM 940 N N . THR A 1 119 ? 34.442 0.935 -35.170 1.00 53.53 119 THR A N 1
ATOM 941 C CA . THR A 1 119 ? 35.850 0.624 -34.853 1.00 53.53 119 THR A CA 1
ATOM 942 C C . THR A 1 119 ? 36.369 -0.565 -35.677 1.00 53.53 119 THR A C 1
ATOM 944 O O . THR A 1 119 ? 37.549 -0.621 -36.015 1.00 53.53 119 THR A O 1
ATOM 947 N N . SER A 1 120 ? 35.487 -1.497 -36.059 1.00 53.59 120 SER A N 1
ATOM 948 C CA . SER A 1 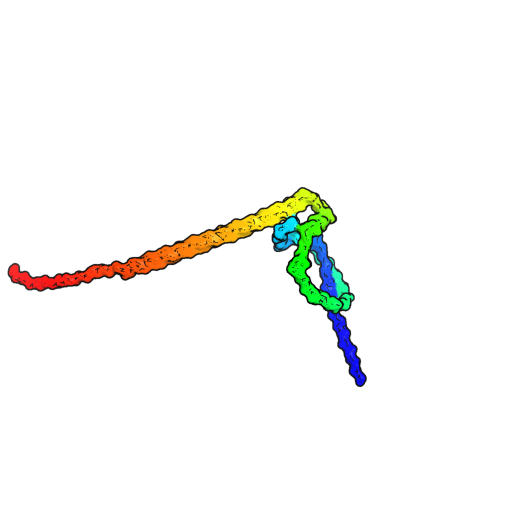120 ? 35.843 -2.657 -36.892 1.00 53.59 120 SER A CA 1
ATOM 949 C C . SER A 1 120 ? 36.033 -2.280 -38.370 1.00 53.59 120 SER A C 1
ATOM 951 O O . SER A 1 120 ? 36.903 -2.840 -39.035 1.00 53.59 120 SER A O 1
ATOM 953 N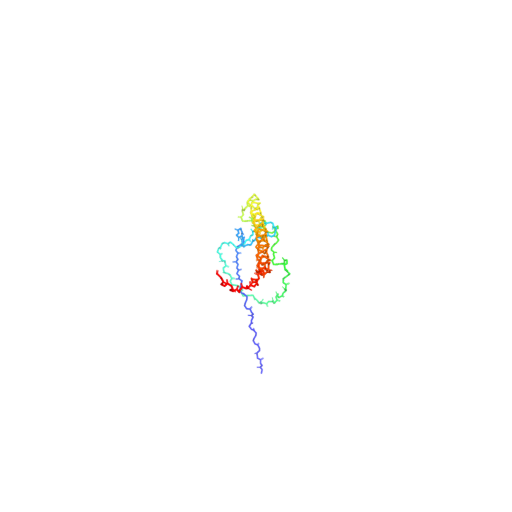 N . ASN A 1 121 ? 35.291 -1.288 -38.874 1.00 52.97 121 ASN A N 1
ATOM 954 C CA . ASN A 1 121 ? 35.456 -0.777 -40.241 1.00 52.97 121 ASN A CA 1
ATOM 955 C C . ASN A 1 121 ? 36.668 0.162 -40.402 1.00 52.97 121 ASN A C 1
ATOM 957 O O . ASN A 1 121 ? 37.236 0.236 -41.490 1.00 52.97 121 ASN A O 1
ATOM 961 N N . ALA A 1 122 ? 37.119 0.831 -39.335 1.00 52.25 122 ALA A N 1
ATOM 962 C CA . ALA A 1 122 ? 38.278 1.730 -39.375 1.00 52.25 122 ALA A CA 1
ATOM 963 C C . ALA A 1 122 ? 39.643 1.014 -39.516 1.00 52.25 122 ALA A C 1
ATOM 965 O O . ALA A 1 122 ? 40.635 1.650 -39.864 1.00 52.25 122 ALA A O 1
ATOM 966 N N . ILE A 1 123 ? 39.720 -0.303 -39.282 1.00 54.12 123 ILE A N 1
ATOM 967 C CA . ILE A 1 123 ? 40.980 -1.075 -39.347 1.00 54.12 123 ILE A CA 1
ATOM 968 C C . ILE A 1 123 ? 41.263 -1.620 -40.770 1.00 54.12 123 ILE A C 1
ATOM 970 O O . ILE A 1 123 ? 42.377 -2.059 -41.055 1.00 54.12 123 ILE A O 1
ATOM 974 N N . MET A 1 124 ? 40.306 -1.545 -41.708 1.00 50.66 124 MET A N 1
ATOM 975 C CA . MET A 1 124 ? 40.442 -2.125 -43.060 1.00 50.66 124 MET A CA 1
ATOM 976 C C . MET A 1 124 ? 40.955 -1.180 -44.162 1.00 50.66 124 MET A C 1
ATOM 978 O O . MET A 1 124 ? 41.103 -1.618 -45.303 1.00 50.66 124 MET A O 1
ATOM 982 N N . THR A 1 125 ? 41.300 0.076 -43.871 1.00 53.31 125 THR A N 1
ATOM 983 C CA . THR A 1 125 ? 41.932 0.969 -44.862 1.00 53.31 125 THR A CA 1
ATOM 984 C C . THR A 1 125 ? 43.446 1.020 -44.664 1.00 53.31 125 THR A C 1
ATOM 986 O O . THR A 1 125 ? 43.979 1.917 -44.013 1.00 53.31 125 THR A O 1
ATOM 989 N N . ARG A 1 126 ? 44.158 0.037 -45.232 1.00 52.81 126 ARG A N 1
ATOM 990 C CA . ARG A 1 126 ? 45.620 0.095 -45.407 1.00 52.81 126 ARG A CA 1
ATOM 991 C C . ARG A 1 126 ? 45.958 1.215 -46.408 1.00 52.81 126 ARG A C 1
ATOM 993 O O . ARG A 1 126 ? 45.421 1.178 -47.516 1.00 52.81 126 ARG A O 1
ATOM 1000 N N . PRO A 1 127 ? 46.842 2.175 -46.085 1.00 57.59 127 PRO A N 1
ATOM 1001 C CA . PRO A 1 127 ? 47.334 3.123 -47.081 1.00 57.59 127 PRO A CA 1
ATOM 1002 C C . PRO A 1 127 ? 48.205 2.392 -48.123 1.00 57.59 127 PRO A C 1
ATOM 1004 O O . PRO A 1 127 ? 48.926 1.455 -47.757 1.00 57.59 127 PRO A O 1
ATOM 1007 N N . PRO A 1 128 ? 48.159 2.783 -49.411 1.00 54.84 128 PRO A N 1
ATOM 1008 C CA . PRO A 1 128 ? 49.017 2.192 -50.430 1.00 54.84 128 PRO A CA 1
ATOM 1009 C C . PRO A 1 128 ? 50.486 2.523 -50.137 1.00 54.84 128 PRO A C 1
ATOM 1011 O O . PRO A 1 128 ? 50.844 3.672 -49.878 1.00 54.84 128 PRO A O 1
ATOM 1014 N N . SER A 1 129 ? 51.339 1.499 -50.166 1.00 55.09 129 SER A N 1
ATOM 1015 C CA . SER A 1 129 ? 52.787 1.642 -50.015 1.00 55.09 129 SER A CA 1
ATOM 1016 C C . SER A 1 129 ? 53.381 2.423 -51.196 1.00 55.09 129 SER A C 1
ATOM 1018 O O . SER A 1 129 ? 53.076 2.078 -52.341 1.00 55.09 129 SER A O 1
ATOM 1020 N N . PRO A 1 130 ? 54.268 3.406 -50.968 1.00 54.69 130 PRO A N 1
ATOM 1021 C CA . PRO A 1 130 ? 55.013 4.039 -52.047 1.00 54.69 130 PRO A CA 1
ATOM 1022 C C . PRO A 1 130 ? 56.115 3.091 -52.541 1.00 54.69 130 PRO A C 1
ATOM 1024 O O . PRO A 1 130 ? 57.141 2.901 -51.890 1.00 54.69 130 PRO A O 1
ATOM 1027 N N . THR A 1 131 ? 55.883 2.472 -53.696 1.00 55.47 131 THR A N 1
ATOM 1028 C CA . THR A 1 131 ? 56.875 1.666 -54.412 1.00 55.47 131 THR A CA 1
ATOM 1029 C C . THR A 1 131 ? 57.647 2.557 -55.384 1.00 55.47 131 THR A C 1
ATOM 1031 O O . THR A 1 131 ? 57.043 3.150 -56.273 1.00 55.47 131 THR A O 1
ATOM 1034 N N . GLY A 1 132 ? 58.978 2.569 -55.267 1.00 44.81 132 GLY A N 1
ATOM 1035 C CA . GLY A 1 132 ? 59.873 2.791 -56.408 1.00 44.81 132 GLY A CA 1
ATOM 1036 C C . GLY A 1 132 ? 60.638 4.113 -56.437 1.00 44.81 132 GLY A C 1
ATOM 1037 O O . GLY A 1 132 ? 60.183 5.100 -57.003 1.00 44.81 132 GLY A O 1
ATOM 1038 N N . THR A 1 133 ? 61.867 4.086 -55.924 1.00 55.59 133 THR A N 1
ATOM 1039 C CA . THR A 1 133 ? 62.995 4.875 -56.447 1.00 55.59 133 THR A CA 1
ATOM 1040 C C . THR A 1 133 ? 63.276 4.500 -57.909 1.00 55.59 133 THR A C 1
ATOM 1042 O O . THR A 1 133 ? 63.162 3.328 -58.273 1.00 55.59 133 THR A O 1
ATOM 1045 N N . PRO A 1 134 ? 63.712 5.461 -58.741 1.00 53.47 134 PRO A N 1
ATOM 1046 C CA . PRO A 1 134 ? 65.024 5.304 -59.378 1.00 53.47 134 PRO A CA 1
ATOM 1047 C C . PRO A 1 134 ? 65.827 6.623 -59.392 1.00 53.47 134 PRO A C 1
ATOM 1049 O O . PRO A 1 134 ? 65.279 7.704 -59.552 1.00 53.47 134 PRO A O 1
ATOM 1052 N N . VAL A 1 135 ? 67.081 6.579 -58.937 1.00 50.06 135 VAL A N 1
ATOM 1053 C CA . VAL A 1 135 ? 68.324 6.514 -59.741 1.00 50.06 135 VAL A CA 1
ATOM 1054 C C . VAL A 1 135 ? 68.731 7.868 -60.339 1.00 50.06 135 VAL A C 1
ATOM 1056 O O . VAL A 1 135 ? 68.066 8.443 -61.190 1.00 50.06 135 VAL A O 1
ATOM 1059 N N . LEU A 1 136 ? 69.887 8.320 -59.847 1.00 49.34 136 LEU A N 1
ATOM 1060 C CA . LEU A 1 136 ? 70.745 9.393 -60.339 1.00 49.34 136 LEU A CA 1
ATOM 1061 C C . LEU A 1 136 ? 70.960 9.342 -61.857 1.00 49.34 136 LEU A C 1
ATOM 1063 O O . LEU A 1 136 ? 71.330 8.295 -62.383 1.00 49.34 136 LEU A O 1
ATOM 1067 N N . GLN A 1 137 ? 70.943 10.504 -62.511 1.00 42.97 137 GLN A N 1
ATOM 1068 C CA . GLN A 1 137 ? 71.849 10.743 -63.631 1.00 42.97 137 GLN A CA 1
ATOM 1069 C C . GLN A 1 137 ? 72.305 12.206 -63.653 1.00 42.97 137 GLN A C 1
ATOM 1071 O O . GLN A 1 137 ? 71.499 13.125 -63.767 1.00 42.97 137 GLN A O 1
ATOM 1076 N N . LEU A 1 138 ? 73.620 12.377 -63.482 1.00 43.62 138 LEU A N 1
ATOM 1077 C CA . LEU A 1 138 ? 74.366 13.592 -63.788 1.00 43.62 138 LEU A CA 1
ATOM 1078 C C . LEU A 1 138 ? 74.294 13.886 -65.293 1.00 43.62 138 LEU A C 1
ATOM 1080 O O . LEU A 1 138 ? 74.517 12.971 -66.090 1.00 43.62 138 LEU A O 1
ATOM 1084 N N . ALA A 1 139 ? 74.121 15.161 -65.640 1.00 51.88 139 ALA A N 1
ATOM 1085 C CA . ALA A 1 139 ? 74.851 15.859 -66.701 1.00 51.88 139 ALA A CA 1
ATOM 1086 C C . ALA A 1 139 ? 74.731 17.369 -66.467 1.00 51.88 139 ALA A C 1
ATOM 1088 O O . ALA A 1 139 ? 73.583 17.836 -66.290 1.00 51.88 139 ALA A O 1
#

Secondary structure (DSSP, 8-state):
-----PPPPBPPPEEEEEES--SS--SSS---EEEEEEEE-----B---------GGGGS--HHHHHHHHHHTT--HHHHHHHHHHHHHHHHHHHHHHHHHHHHHHHHHHHHHHHHHHHHHTTS-PPPP----------

pLDDT: mean 75.19, std 19.35, range [35.03, 97.94]

Foldseek 3Di:
DDDDDDDFDFDFDKDFQKEQDAPDQDPAFAGIDTDDDIDGDGDGDRCPPPPPPQPPVNVDDDRVVRVVSHVVVVDDPVVSVVRRVVSVVVVVVVVVVVVVVVVVVVVVVVVVVVVVVVVVVVVPDDDDDDDDDDDDDDD

Organism: NCBI:txid120398